Protein AF-A0A838QDZ2-F1 (afdb_monomer_lite)

Radius of gyration: 14.5 Å; chains: 1; bounding box: 20×49×28 Å

pLDDT: mean 75.18, std 12.05, range 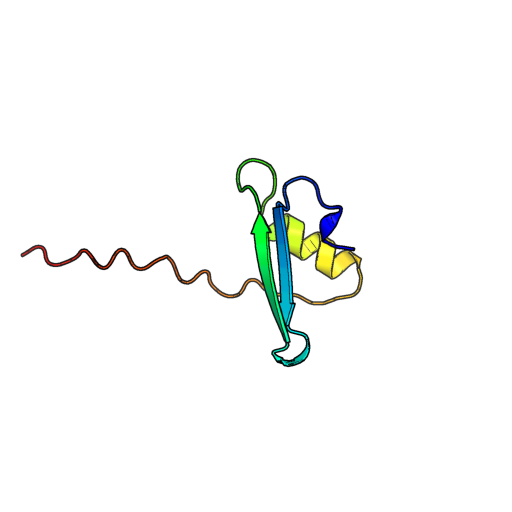[48.84, 87.5]

Structure (mmCIF, N/CA/C/O backbone):
data_AF-A0A838QDZ2-F1
#
_entry.id   AF-A0A838QDZ2-F1
#
loop_
_atom_site.group_PDB
_atom_site.id
_atom_site.type_symbol
_atom_site.label_atom_id
_atom_site.label_alt_id
_atom_site.label_comp_id
_atom_site.label_asym_id
_atom_site.label_entity_id
_atom_site.label_seq_id
_atom_site.pdbx_PDB_ins_code
_atom_site.Cartn_x
_atom_site.Cartn_y
_atom_site.Cartn_z
_atom_site.occupancy
_atom_site.B_iso_or_equiv
_atom_site.auth_seq_id
_atom_site.auth_comp_id
_atom_site.auth_asym_id
_atom_site.auth_atom_id
_atom_site.pdbx_PDB_model_num
ATOM 1 N N . MET A 1 1 ? -3.147 -9.830 -5.938 1.00 54.53 1 MET A N 1
ATOM 2 C CA . MET A 1 1 ? -4.325 -9.054 -6.401 1.00 54.53 1 MET A CA 1
ATOM 3 C C . MET A 1 1 ? -4.752 -8.075 -5.307 1.00 54.53 1 MET A C 1
ATOM 5 O O . MET A 1 1 ? -5.521 -8.451 -4.434 1.00 54.53 1 MET A O 1
ATOM 9 N N . LEU A 1 2 ? -4.213 -6.849 -5.310 1.00 60.88 2 LEU A N 1
ATOM 10 C CA . LEU A 1 2 ? -4.389 -5.861 -4.227 1.00 60.88 2 LEU A CA 1
ATOM 11 C C . LEU A 1 2 ? -5.788 -5.210 -4.180 1.00 60.88 2 LEU A C 1
ATOM 13 O O . LEU A 1 2 ? -6.200 -4.713 -3.139 1.00 60.88 2 LEU A O 1
ATOM 17 N N . LEU A 1 3 ? -6.528 -5.246 -5.295 1.00 63.50 3 LEU A N 1
ATOM 18 C CA . LEU A 1 3 ? -7.889 -4.698 -5.406 1.00 63.50 3 LEU A CA 1
ATOM 19 C C . LEU A 1 3 ? -8.938 -5.477 -4.595 1.00 63.50 3 LEU A C 1
ATOM 21 O O . LEU A 1 3 ? -10.030 -4.977 -4.362 1.00 63.50 3 LEU A O 1
ATOM 25 N N . ARG A 1 4 ? -8.621 -6.709 -4.179 1.00 65.69 4 ARG A N 1
ATOM 26 C CA . ARG A 1 4 ? -9.513 -7.549 -3.365 1.00 65.69 4 ARG A CA 1
ATOM 27 C C . ARG A 1 4 ? -9.422 -7.242 -1.868 1.00 65.69 4 ARG A C 1
ATOM 29 O O . ARG A 1 4 ? -10.141 -7.858 -1.088 1.00 65.69 4 ARG A O 1
ATOM 36 N N . THR A 1 5 ? -8.547 -6.325 -1.453 1.00 67.56 5 THR A N 1
ATOM 37 C CA . THR A 1 5 ? -8.412 -5.954 -0.044 1.00 67.56 5 THR A CA 1
ATOM 38 C C . THR A 1 5 ? -9.563 -5.023 0.360 1.00 67.56 5 THR A C 1
ATOM 40 O O . THR A 1 5 ? -9.698 -3.939 -0.217 1.00 67.56 5 THR A O 1
ATOM 43 N N . PRO A 1 6 ? -10.392 -5.394 1.353 1.00 68.75 6 PRO A N 1
ATOM 44 C CA . PRO A 1 6 ? -11.515 -4.570 1.785 1.00 68.75 6 PRO A CA 1
ATOM 45 C C . PRO A 1 6 ? -11.033 -3.199 2.282 1.00 68.75 6 PRO A C 1
ATOM 47 O O . PRO A 1 6 ? -10.153 -3.090 3.137 1.00 68.75 6 PRO A O 1
ATOM 50 N N . GLY A 1 7 ? -11.611 -2.139 1.711 1.00 75.12 7 GLY A N 1
ATOM 51 C CA . GLY A 1 7 ? -11.252 -0.748 2.002 1.00 75.12 7 GLY A CA 1
ATOM 52 C C . GLY A 1 7 ? -1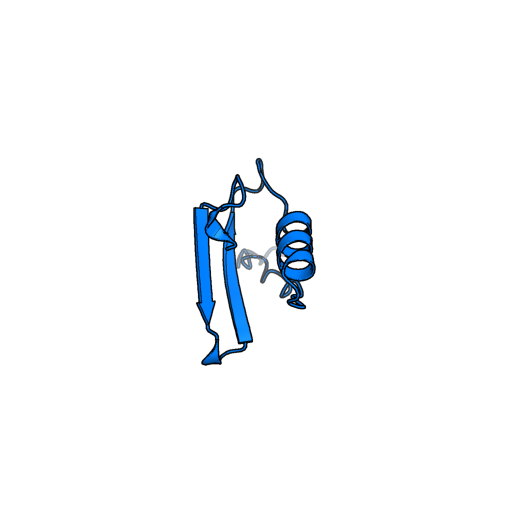0.289 -0.104 1.000 1.00 75.12 7 GLY A C 1
ATOM 53 O O . GLY A 1 7 ? -10.111 1.110 1.053 1.00 75.12 7 GLY A O 1
ATOM 54 N N . VAL A 1 8 ? -9.708 -0.852 0.056 1.00 77.75 8 VAL A N 1
ATOM 55 C CA . VAL A 1 8 ? -8.967 -0.264 -1.072 1.00 77.75 8 VAL A CA 1
ATOM 56 C C . VAL A 1 8 ? -9.966 0.199 -2.133 1.00 77.75 8 VAL A C 1
ATOM 58 O O . VAL A 1 8 ? -10.730 -0.603 -2.659 1.00 77.75 8 VAL A O 1
ATOM 61 N N . LYS A 1 9 ? -9.978 1.501 -2.436 1.00 80.62 9 LYS A N 1
ATOM 62 C CA . LYS A 1 9 ? -10.855 2.101 -3.455 1.00 80.62 9 LYS A CA 1
ATOM 63 C C . LYS A 1 9 ? -10.226 2.051 -4.842 1.00 80.62 9 LYS A C 1
ATOM 65 O O . LYS A 1 9 ? -10.917 1.819 -5.824 1.00 80.62 9 LYS A O 1
ATOM 70 N N . SER A 1 10 ? -8.920 2.287 -4.927 1.00 78.19 10 SER A N 1
ATOM 71 C CA . SER A 1 10 ? -8.178 2.230 -6.185 1.00 78.19 10 SER A CA 1
ATOM 72 C C . SER A 1 10 ? -6.693 1.998 -5.925 1.00 78.19 10 SER A C 1
ATOM 74 O O . SER A 1 10 ? -6.171 2.382 -4.878 1.00 78.19 10 SER A O 1
ATOM 76 N N . ALA A 1 11 ? -6.003 1.375 -6.874 1.00 80.69 11 ALA A N 1
ATOM 77 C CA . ALA A 1 11 ? -4.563 1.177 -6.825 1.00 80.69 11 ALA A CA 1
ATOM 78 C C . ALA A 1 11 ? -3.967 1.409 -8.217 1.00 80.69 11 ALA A C 1
ATOM 80 O O . ALA A 1 11 ? -4.257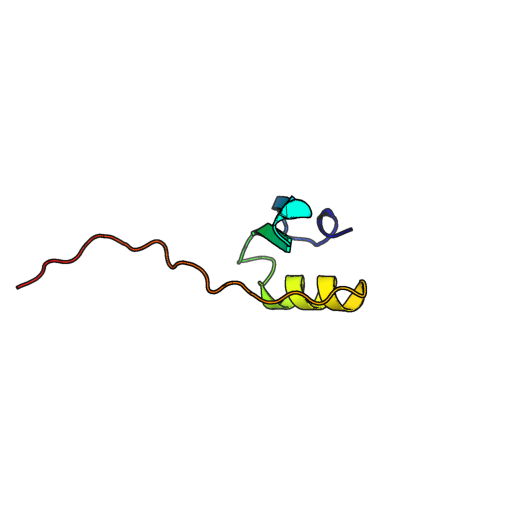 0.668 -9.153 1.00 80.69 11 ALA A O 1
ATOM 81 N N . ALA A 1 12 ? -3.118 2.425 -8.340 1.00 82.31 12 ALA A N 1
ATOM 82 C CA . ALA A 1 12 ? -2.340 2.712 -9.534 1.00 82.31 12 ALA A CA 1
ATOM 83 C C . ALA A 1 12 ? -0.900 2.239 -9.315 1.00 82.31 12 ALA A C 1
ATOM 85 O O . ALA A 1 12 ? -0.216 2.711 -8.408 1.00 82.31 12 ALA A O 1
ATOM 86 N N . VAL A 1 13 ? -0.433 1.298 -10.134 1.00 82.25 13 VAL A N 1
ATOM 87 C CA . VAL A 1 13 ? 0.921 0.743 -10.030 1.00 82.25 13 VAL A CA 1
ATOM 88 C C . VAL A 1 13 ? 1.720 1.147 -11.258 1.00 82.25 13 VAL A C 1
ATOM 90 O O . VAL A 1 13 ? 1.349 0.834 -12.385 1.00 82.25 13 VAL A O 1
ATOM 93 N N . SER A 1 14 ? 2.848 1.806 -11.029 1.00 82.12 14 SER A N 1
ATOM 94 C CA . SER A 1 14 ? 3.801 2.186 -12.063 1.00 82.12 14 SER A CA 1
ATOM 95 C C . SER A 1 14 ? 5.017 1.277 -11.976 1.00 82.12 14 SER A C 1
ATOM 97 O O . SER A 1 14 ? 5.996 1.607 -11.303 1.00 82.12 14 SER A O 1
ATOM 99 N N . ALA A 1 15 ? 4.977 0.148 -12.691 1.00 78.62 15 ALA A N 1
ATOM 100 C CA . ALA A 1 15 ? 6.104 -0.787 -12.781 1.00 78.62 15 ALA A CA 1
ATOM 101 C C . ALA A 1 15 ? 7.388 -0.091 -13.266 1.00 78.62 15 ALA A C 1
ATOM 103 O O . ALA A 1 15 ? 8.456 -0.294 -12.700 1.00 78.62 15 ALA A O 1
ATOM 104 N N . LYS A 1 16 ? 7.257 0.833 -14.228 1.00 80.56 16 LYS A N 1
ATOM 105 C CA . LYS A 1 16 ? 8.368 1.627 -14.778 1.00 80.56 16 LYS A CA 1
ATOM 106 C C . LYS A 1 16 ? 9.077 2.502 -13.734 1.00 80.56 16 LYS A C 1
ATOM 108 O O . LYS A 1 16 ? 10.263 2.766 -13.861 1.00 80.56 16 LYS A O 1
ATOM 113 N N . ALA A 1 17 ? 8.347 2.958 -12.714 1.00 78.06 17 ALA A N 1
ATOM 114 C CA . ALA A 1 17 ? 8.872 3.807 -11.645 1.00 78.06 17 ALA A CA 1
ATOM 115 C C . ALA A 1 17 ? 9.134 3.040 -10.337 1.00 78.06 17 ALA A C 1
ATOM 117 O O . ALA A 1 17 ? 9.581 3.650 -9.368 1.00 78.06 17 ALA A O 1
ATOM 118 N N . GLY A 1 18 ? 8.796 1.745 -10.273 1.00 82.75 18 GLY A N 1
ATOM 119 C CA . GLY A 1 18 ? 8.859 0.947 -9.046 1.00 82.75 18 GLY A CA 1
ATOM 120 C C . GLY A 1 18 ? 7.979 1.488 -7.912 1.00 82.75 18 GLY A C 1
ATOM 121 O O . GLY A 1 18 ? 8.339 1.368 -6.743 1.00 82.75 18 GLY A O 1
ATOM 122 N N . ARG A 1 19 ? 6.856 2.146 -8.231 1.00 83.62 19 ARG A N 1
ATOM 123 C CA . ARG A 1 19 ? 5.989 2.817 -7.245 1.00 83.62 19 ARG A CA 1
ATOM 124 C C . ARG A 1 19 ? 4.529 2.436 -7.427 1.00 83.62 19 ARG A C 1
ATOM 126 O O . ARG A 1 19 ? 4.073 2.225 -8.547 1.00 83.62 19 ARG A O 1
ATOM 133 N N . ALA A 1 20 ? 3.791 2.413 -6.323 1.00 83.81 20 ALA A N 1
ATOM 134 C CA . ALA A 1 20 ? 2.350 2.210 -6.315 1.00 83.81 20 ALA A CA 1
ATOM 135 C C . ALA A 1 20 ? 1.668 3.292 -5.474 1.00 83.81 20 ALA A C 1
ATOM 137 O O . ALA A 1 20 ? 2.107 3.600 -4.366 1.00 83.81 20 ALA A O 1
ATOM 138 N N . VAL A 1 21 ? 0.590 3.854 -6.009 1.00 84.38 21 VAL A N 1
ATOM 139 C CA . VAL A 1 21 ? -0.301 4.785 -5.323 1.00 84.38 21 VAL A CA 1
ATOM 140 C C . VAL A 1 21 ? -1.590 4.041 -5.026 1.00 84.38 21 VAL A C 1
ATOM 142 O O . VAL A 1 21 ? -2.263 3.566 -5.936 1.00 84.38 21 VAL A O 1
ATOM 145 N N . VAL A 1 22 ? -1.931 3.928 -3.746 1.00 83.25 22 VAL A N 1
ATOM 146 C CA . VAL A 1 22 ? -3.132 3.218 -3.304 1.00 83.25 22 VAL A CA 1
ATOM 147 C C . VAL A 1 22 ? -4.049 4.203 -2.601 1.00 83.25 22 VAL A C 1
ATOM 149 O O . VAL A 1 22 ? -3.674 4.805 -1.598 1.00 83.25 22 VAL A O 1
ATOM 152 N N . VAL A 1 23 ? -5.258 4.352 -3.133 1.00 83.88 23 VAL A N 1
ATOM 153 C CA . VAL A 1 23 ? -6.349 5.089 -2.503 1.00 83.88 23 VAL A CA 1
ATOM 154 C C . VAL A 1 23 ? -7.135 4.093 -1.669 1.00 83.88 23 VAL A C 1
ATOM 156 O O . VAL A 1 23 ? -7.746 3.164 -2.200 1.00 83.88 23 VAL A O 1
ATOM 159 N N . TYR A 1 24 ? -7.118 4.277 -0.357 1.00 84.31 24 TYR A N 1
ATOM 160 C CA . TYR A 1 24 ? -7.822 3.419 0.584 1.00 84.31 24 TYR A CA 1
ATOM 161 C C . TYR A 1 24 ? -8.589 4.251 1.604 1.00 84.31 24 TYR A C 1
ATOM 163 O O . TYR A 1 24 ? -8.287 5.419 1.848 1.00 84.31 24 TYR A O 1
ATOM 171 N N . ASP A 1 25 ? -9.597 3.632 2.196 1.00 83.44 25 ASP A N 1
ATOM 172 C CA . ASP A 1 25 ? -10.362 4.211 3.283 1.00 83.44 25 ASP A CA 1
ATOM 173 C C . ASP A 1 25 ? -9.666 3.930 4.618 1.00 83.44 25 ASP A C 1
ATOM 175 O O . ASP A 1 25 ? -9.605 2.781 5.065 1.00 83.44 25 ASP A O 1
ATOM 179 N N . ALA A 1 26 ? -9.138 4.979 5.254 1.00 81.31 26 ALA A N 1
ATOM 180 C CA . ALA A 1 26 ? -8.411 4.874 6.519 1.00 81.31 26 ALA A CA 1
ATOM 181 C C . ALA A 1 26 ? -9.281 4.373 7.687 1.00 81.31 26 ALA A C 1
ATOM 183 O O . ALA A 1 26 ? -8.740 3.916 8.695 1.00 81.31 26 ALA A O 1
ATOM 184 N N . THR A 1 27 ? -10.611 4.426 7.554 1.00 83.69 27 THR A N 1
ATOM 185 C CA . THR A 1 27 ? -11.545 3.880 8.552 1.00 83.69 27 THR A CA 1
ATOM 186 C C . THR A 1 27 ? -11.694 2.362 8.447 1.00 83.69 27 THR A C 1
ATOM 188 O O . THR A 1 27 ? -12.022 1.709 9.433 1.00 83.69 27 THR A O 1
ATOM 191 N N . ARG A 1 28 ? -11.418 1.783 7.268 1.00 82.62 28 ARG A N 1
ATOM 192 C CA . ARG A 1 28 ? -11.590 0.346 6.989 1.00 82.62 28 ARG A CA 1
ATOM 193 C C . ARG A 1 28 ? -10.280 -0.415 6.844 1.00 82.62 28 ARG A C 1
ATOM 195 O O . ARG A 1 28 ? -10.249 -1.619 7.065 1.00 82.62 28 ARG A O 1
ATOM 202 N N . THR A 1 29 ? -9.207 0.257 6.439 1.00 82.94 29 THR A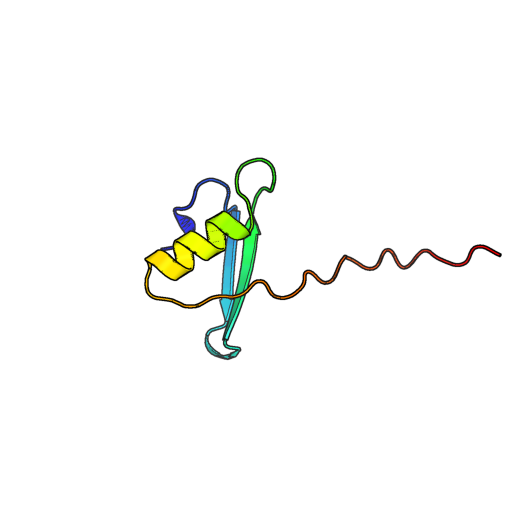 N 1
ATOM 203 C CA . THR A 1 29 ? -7.906 -0.370 6.201 1.00 82.94 29 THR A CA 1
ATOM 204 C C . THR A 1 29 ? -6.782 0.589 6.573 1.00 82.94 29 THR A C 1
ATOM 206 O O . THR A 1 29 ? -6.903 1.806 6.446 1.00 82.94 29 THR A O 1
ATOM 209 N N . LYS A 1 30 ? -5.658 0.036 7.032 1.00 84.12 30 LYS A N 1
ATOM 210 C CA . LYS A 1 30 ? -4.464 0.806 7.388 1.00 84.12 30 LYS A CA 1
ATOM 211 C C . LYS A 1 30 ? -3.348 0.575 6.371 1.00 84.12 30 LYS A C 1
ATOM 213 O O . LYS A 1 30 ? -3.241 -0.519 5.812 1.00 84.12 30 LYS A O 1
ATOM 218 N N . PRO A 1 31 ? -2.455 1.559 6.181 1.00 82.69 31 PRO A N 1
ATOM 219 C CA . PRO A 1 31 ? -1.333 1.426 5.257 1.00 82.69 31 PRO A CA 1
ATOM 220 C C . PRO A 1 31 ? -0.423 0.238 5.611 1.00 82.69 31 PRO A C 1
ATOM 222 O O . PRO A 1 31 ? 0.067 -0.443 4.714 1.00 82.69 31 PRO A O 1
ATOM 225 N N . GLY A 1 32 ? -0.268 -0.082 6.902 1.00 85.25 32 GLY A N 1
ATOM 226 C CA . GLY A 1 32 ? 0.456 -1.278 7.350 1.00 85.25 32 GLY A CA 1
ATOM 227 C C . GLY A 1 32 ? -0.193 -2.597 6.907 1.00 85.25 32 GLY A C 1
ATOM 228 O O . GLY A 1 32 ? 0.511 -3.517 6.503 1.00 85.25 32 GLY A O 1
ATOM 229 N N . THR A 1 33 ? -1.528 -2.676 6.895 1.00 86.12 33 THR A N 1
ATOM 230 C CA . THR A 1 33 ? -2.277 -3.850 6.410 1.00 86.12 33 THR A CA 1
ATOM 231 C C . THR A 1 33 ? -2.073 -4.058 4.912 1.00 86.12 33 THR A C 1
ATOM 233 O O . THR A 1 33 ? -1.857 -5.183 4.454 1.00 86.12 33 THR A O 1
ATOM 236 N N . ILE A 1 34 ? -2.086 -2.964 4.144 1.00 84.62 34 ILE A N 1
AT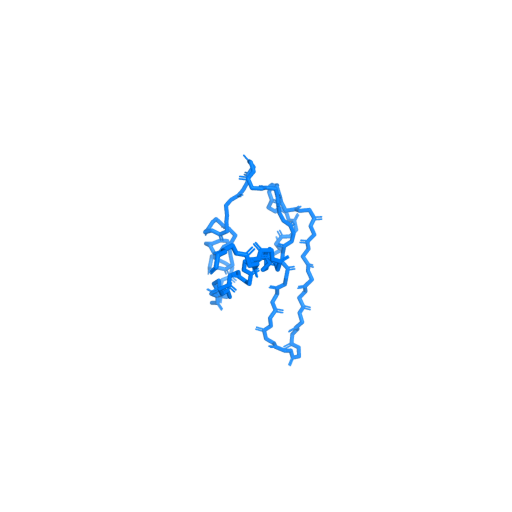OM 237 C CA . ILE A 1 34 ? -1.794 -2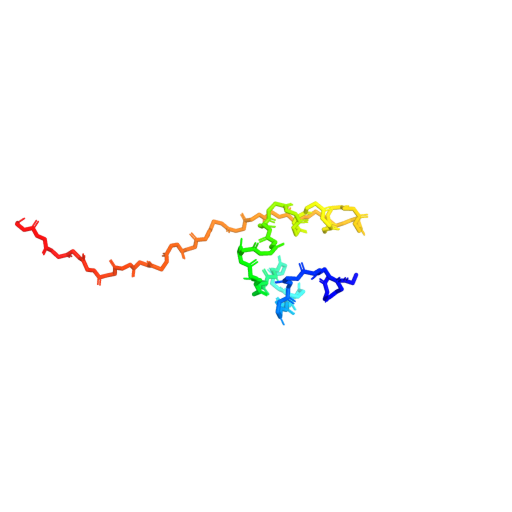.990 2.706 1.00 84.62 34 ILE A CA 1
ATOM 238 C C . ILE A 1 34 ? -0.370 -3.509 2.492 1.00 84.62 34 ILE A C 1
ATOM 240 O O . ILE A 1 34 ? -0.168 -4.423 1.698 1.00 84.62 34 ILE A O 1
ATOM 244 N N . LEU A 1 35 ? 0.599 -3.004 3.257 1.00 86.81 35 LEU A N 1
ATOM 245 C CA . LEU A 1 35 ? 1.989 -3.450 3.185 1.00 86.81 35 LEU A CA 1
ATOM 246 C C . LEU A 1 35 ? 2.155 -4.939 3.493 1.00 86.81 35 LEU A C 1
ATOM 248 O O . LEU A 1 35 ? 2.817 -5.649 2.742 1.00 86.81 35 LEU A O 1
ATOM 252 N N . GLY A 1 36 ? 1.523 -5.416 4.567 1.00 86.69 36 GLY A N 1
ATOM 253 C CA . GLY A 1 36 ? 1.548 -6.827 4.948 1.00 86.69 36 GLY A CA 1
ATOM 254 C C . GLY A 1 36 ? 0.949 -7.721 3.865 1.00 86.69 36 GLY A C 1
ATOM 255 O O . GLY A 1 36 ? 1.483 -8.788 3.577 1.00 86.69 36 GLY A O 1
ATOM 256 N N . THR A 1 37 ? -0.103 -7.249 3.193 1.00 86.06 37 THR A N 1
ATOM 257 C CA . THR A 1 37 ? -0.691 -7.950 2.044 1.00 86.06 37 THR A CA 1
ATOM 258 C C . THR A 1 37 ? 0.294 -8.033 0.879 1.00 86.06 37 THR A C 1
ATOM 260 O O . THR A 1 37 ? 0.432 -9.097 0.283 1.00 86.06 37 THR A O 1
ATOM 263 N N . ILE A 1 38 ? 1.001 -6.941 0.564 1.00 85.25 38 ILE A N 1
ATOM 264 C CA . ILE A 1 38 ? 2.016 -6.919 -0.502 1.00 85.25 38 ILE A CA 1
ATOM 265 C C . ILE A 1 38 ? 3.158 -7.893 -0.169 1.00 85.25 38 ILE A C 1
ATOM 267 O O . ILE A 1 38 ? 3.524 -8.708 -1.013 1.00 85.25 38 ILE A O 1
ATOM 271 N N . ASN A 1 39 ? 3.628 -7.894 1.081 1.00 87.50 39 ASN A N 1
ATOM 272 C CA . ASN A 1 39 ? 4.688 -8.793 1.542 1.00 87.50 39 ASN A CA 1
ATOM 273 C C . ASN A 1 39 ? 4.269 -10.270 1.485 1.00 87.50 39 ASN A C 1
ATOM 275 O O . ASN A 1 39 ? 5.001 -11.115 0.978 1.00 87.50 39 ASN A O 1
ATOM 279 N N . ARG A 1 40 ? 3.033 -10.583 1.891 1.00 84.88 40 ARG A N 1
ATOM 280 C CA . ARG A 1 40 ? 2.463 -11.938 1.796 1.00 84.88 40 ARG A CA 1
ATOM 281 C C . ARG A 1 40 ? 2.311 -12.431 0.355 1.00 84.88 40 ARG A C 1
ATOM 283 O O . ARG A 1 40 ? 2.282 -13.633 0.123 1.00 84.88 40 ARG A O 1
ATOM 290 N N . LEU A 1 41 ? 2.201 -11.519 -0.610 1.00 83.25 41 LEU A N 1
ATOM 291 C CA . LEU A 1 41 ? 2.181 -11.851 -2.036 1.00 83.25 41 LEU A CA 1
ATOM 292 C C . LEU A 1 41 ? 3.586 -12.123 -2.606 1.00 83.25 41 LEU A C 1
ATOM 294 O O . LEU A 1 41 ? 3.689 -12.414 -3.792 1.00 83.25 41 LEU A O 1
ATOM 298 N N . GLY A 1 42 ? 4.644 -12.028 -1.792 1.00 85.56 42 GLY A N 1
ATOM 299 C CA . GLY A 1 42 ? 6.034 -12.216 -2.212 1.00 85.56 42 GLY A CA 1
ATOM 300 C C . GLY A 1 42 ? 6.716 -10.937 -2.705 1.00 85.56 42 GLY A C 1
ATOM 301 O O . GLY A 1 42 ? 7.799 -11.006 -3.277 1.00 85.56 42 GLY A O 1
ATOM 302 N N . TYR A 1 43 ? 6.100 -9.768 -2.497 1.00 83.88 43 TYR A N 1
ATOM 303 C CA . TYR A 1 43 ? 6.643 -8.482 -2.931 1.00 83.88 43 TYR A CA 1
ATOM 304 C C . TYR A 1 43 ? 7.059 -7.622 -1.737 1.00 83.88 43 TYR A C 1
ATOM 306 O O . TYR A 1 43 ? 6.283 -7.390 -0.816 1.00 83.88 43 TYR A O 1
ATOM 314 N N . SER A 1 44 ? 8.251 -7.038 -1.790 1.00 83.06 44 SER A N 1
ATOM 315 C CA . SER A 1 44 ? 8.695 -6.073 -0.780 1.00 83.06 44 SER A CA 1
ATOM 316 C C . SER A 1 44 ? 8.242 -4.662 -1.150 1.00 83.06 44 SER A C 1
ATOM 318 O O . SER A 1 44 ? 8.721 -4.084 -2.123 1.00 83.06 44 SER A O 1
ATOM 320 N N . ALA A 1 45 ? 7.342 -4.082 -0.356 1.00 83.69 45 ALA A N 1
ATOM 321 C CA . ALA A 1 45 ? 6.945 -2.679 -0.466 1.00 83.69 45 ALA A CA 1
ATOM 322 C C . ALA A 1 45 ? 7.308 -1.909 0.805 1.00 83.69 45 ALA A C 1
ATOM 324 O O . ALA A 1 45 ? 7.378 -2.476 1.892 1.00 83.69 45 ALA A O 1
ATOM 325 N N . LYS A 1 46 ? 7.516 -0.598 0.674 1.00 84.31 46 LYS A N 1
ATOM 326 C CA . LYS A 1 46 ? 7.695 0.334 1.794 1.00 84.31 46 LYS A CA 1
ATOM 327 C C . LYS A 1 46 ? 6.738 1.504 1.628 1.00 84.31 46 LYS A C 1
ATOM 329 O O . LYS A 1 46 ? 6.438 1.899 0.501 1.00 84.31 46 LYS A O 1
ATOM 334 N N . LEU A 1 47 ? 6.271 2.064 2.745 1.00 81.69 47 LEU A N 1
ATOM 335 C CA . LEU A 1 47 ? 5.519 3.313 2.698 1.00 81.69 47 LEU A CA 1
ATOM 336 C C . LEU A 1 47 ? 6.473 4.398 2.229 1.00 81.69 47 LEU A C 1
ATOM 338 O O . LEU A 1 47 ? 7.446 4.713 2.911 1.00 81.69 47 LEU A O 1
ATOM 342 N N . ALA A 1 48 ? 6.184 4.967 1.063 1.00 76.69 48 ALA A N 1
ATOM 343 C CA . ALA A 1 48 ? 6.719 6.273 0.747 1.00 76.69 48 ALA A CA 1
ATOM 344 C C . ALA A 1 48 ? 6.163 7.227 1.804 1.00 76.69 48 ALA A C 1
ATOM 346 O O . ALA A 1 48 ? 4.951 7.221 2.041 1.00 76.69 48 ALA A O 1
ATOM 347 N N . THR A 1 49 ? 7.038 7.990 2.464 1.00 66.38 49 THR A N 1
ATOM 348 C CA . THR A 1 49 ? 6.634 9.012 3.429 1.00 66.38 49 THR A CA 1
ATOM 349 C C . THR A 1 49 ? 5.478 9.785 2.811 1.00 66.38 49 THR A C 1
ATOM 351 O O . THR A 1 49 ? 5.665 10.336 1.718 1.00 66.38 49 THR A O 1
ATOM 354 N N . PRO A 1 50 ? 4.274 9.777 3.418 1.00 58.06 50 PRO A N 1
ATOM 355 C CA . PRO A 1 50 ? 3.192 10.570 2.884 1.00 58.06 50 PRO A CA 1
ATOM 356 C C . PRO A 1 50 ? 3.742 11.985 2.838 1.00 58.06 50 PRO A C 1
ATOM 358 O O . PRO A 1 50 ? 4.153 12.529 3.866 1.00 58.06 50 PRO A O 1
ATOM 361 N N . ARG A 1 51 ? 3.809 12.571 1.638 1.00 48.84 51 ARG A N 1
ATOM 362 C CA . ARG A 1 51 ? 3.861 14.021 1.546 1.00 48.84 51 ARG A CA 1
ATOM 363 C C . ARG A 1 51 ? 2.587 14.444 2.249 1.00 48.84 51 ARG A C 1
ATOM 365 O O . ARG A 1 51 ? 1.510 14.353 1.664 1.00 48.84 51 ARG A O 1
ATOM 372 N N . ARG A 1 52 ? 2.694 14.784 3.539 1.00 49.50 52 ARG A N 1
ATOM 373 C CA . ARG A 1 52 ? 1.650 15.499 4.262 1.00 49.50 52 ARG A CA 1
ATOM 374 C C . ARG A 1 52 ? 1.231 16.574 3.269 1.00 49.50 52 ARG A C 1
ATOM 376 O O . ARG A 1 52 ? 2.142 17.259 2.795 1.00 49.50 52 ARG A O 1
ATOM 383 N N . PRO A 1 53 ? -0.044 16.649 2.845 1.00 51.94 53 PRO A N 1
ATOM 384 C CA . PRO A 1 53 ? -0.458 17.752 2.006 1.00 51.94 53 PRO A CA 1
ATOM 385 C C . PRO A 1 53 ? -0.049 18.967 2.814 1.00 51.94 53 PRO A C 1
ATOM 387 O O . PRO A 1 53 ? -0.519 19.158 3.940 1.00 51.94 53 PRO A O 1
ATOM 390 N N . VAL A 1 54 ? 0.993 19.641 2.333 1.00 53.09 54 VAL A N 1
ATOM 391 C CA . VAL A 1 54 ? 1.511 20.837 2.955 1.00 53.09 54 VAL A CA 1
ATOM 392 C C . VAL A 1 54 ? 0.298 21.738 2.951 1.00 53.09 54 VAL A C 1
ATOM 394 O O . VAL A 1 54 ? -0.144 22.191 1.900 1.00 53.09 54 VAL A O 1
ATOM 397 N N . ARG A 1 55 ? -0.325 21.911 4.117 1.00 55.84 55 ARG A N 1
ATOM 398 C CA . ARG A 1 55 ? -1.180 23.061 4.352 1.00 55.84 55 ARG A CA 1
ATOM 399 C C . ARG A 1 55 ? -0.208 24.229 4.253 1.00 55.84 55 ARG A C 1
ATOM 401 O O . ARG A 1 55 ? 0.388 24.611 5.252 1.00 55.84 55 ARG A O 1
ATOM 408 N N . GLN A 1 56 ? 0.065 24.673 3.025 1.00 51.19 56 GLN A N 1
ATOM 409 C CA . GLN A 1 56 ? 0.665 25.964 2.747 1.00 51.19 56 GLN A CA 1
ATOM 410 C C . GLN A 1 56 ? -0.312 26.966 3.347 1.00 51.19 56 GLN A C 1
ATOM 412 O O . GLN A 1 56 ? -1.411 27.179 2.851 1.00 51.19 56 GLN A O 1
ATOM 417 N N . GLY A 1 57 ? 0.045 27.407 4.539 1.00 56.59 57 GLY A N 1
ATOM 418 C CA . GLY A 1 57 ? -0.822 28.075 5.488 1.00 56.59 57 GLY A CA 1
ATOM 419 C C . GLY A 1 57 ? -0.025 28.314 6.759 1.00 56.59 57 GLY A C 1
ATOM 420 O O . GLY A 1 57 ? -0.375 27.835 7.834 1.00 56.59 57 GLY A O 1
ATOM 421 N N . SER A 1 58 ? 1.118 28.969 6.598 1.00 57.12 58 SER A N 1
ATOM 422 C CA . SER A 1 58 ? 1.813 29.704 7.651 1.00 57.12 58 SER A CA 1
ATOM 423 C C . SER A 1 58 ? 2.426 30.906 6.937 1.00 57.12 58 SER A C 1
ATOM 425 O O . SER A 1 58 ? 3.214 30.726 6.010 1.00 57.12 58 SER A O 1
ATOM 427 N N . PRO A 1 59 ? 1.933 32.102 7.257 1.00 61.25 59 PRO A N 1
ATOM 428 C CA . PRO A 1 59 ? 2.676 32.901 8.211 1.00 61.25 59 PRO A CA 1
ATOM 429 C C . PRO A 1 59 ? 1.788 33.256 9.402 1.00 61.25 59 PRO A C 1
ATOM 431 O O . PRO A 1 59 ? 0.642 33.677 9.256 1.00 61.25 59 PRO A O 1
ATOM 434 N N . SER A 1 60 ? 2.309 33.069 10.605 1.00 56.66 60 SER A N 1
ATOM 435 C CA . SER A 1 60 ? 1.818 33.796 11.766 1.00 56.66 60 SER A CA 1
ATOM 436 C C . SER A 1 60 ? 3.029 34.277 12.541 1.00 56.66 60 SER A C 1
ATOM 438 O O . SER A 1 60 ? 3.804 33.455 13.030 1.00 56.66 60 SER A O 1
ATOM 440 N N . THR A 1 61 ? 3.092 35.609 12.583 1.00 60.41 61 THR A N 1
ATOM 441 C CA . THR A 1 61 ? 3.965 36.504 13.347 1.00 60.41 61 THR A CA 1
ATOM 442 C C . THR A 1 61 ? 5.346 36.762 12.763 1.00 60.41 61 THR A C 1
ATOM 444 O O . THR A 1 61 ? 6.183 35.838 12.728 1.00 60.41 61 THR A O 1
#

Sequence (61 aa):
MLLRTPGVKSAAVSAKAGRAVVVYDATRTKPGTILGTINRLGYSAKLATPRRPVRQGSPST

Foldseek 3Di:
DLVPDPFFPDKDDDPVVRDIDTDGDVVTDDPVRSQVVCVVVVHHDDDDDPPPPPPPDDDDD

Secondary structure (DSSP, 8-state):
-GGGSTTEEEEEEEGGGTEEEEEE-TTT--HHHHHHHHHHTT-------------------